Protein AF-A0A7Y3MF14-F1 (afdb_monomer_lite)

Sequence (168 aa):
HLAYTHVLLGNHEIGFRHFQEGAERGYSGANNWFIAPLVRMGKRDLATQLLWSDEEIGSLLPGKAILDAIEFPTRDHSRGLARLDAFVESTGYAPRWYSMLYAILGAYSRVEPDPGFPRWVWMDELSDFRHSEYFADYASELGLTAYWRANGFPPACRAVGDDGIECD

pLDDT: mean 89.65, std 7.93, range [51.12, 97.62]

Secondary structure (DSSP, 8-state):
-HHHHHHHTT-HHHHHHHHHHHHHTT----THHHHHHHHHTT-HHHHHHHHHHSS-TT----HHHHHHHHH-TTS--HHHHHHHHHHHHHH-S-GGGGHHHHHHTT-GGG----TT-GGGGGSGGGHHHHTSTTHHHHHHHTTHHHHHHHH---TTEEEETTTEEEE-

Structure (mmCIF, N/CA/C/O backbone):
data_AF-A0A7Y3MF14-F1
#
_entry.id   AF-A0A7Y3MF14-F1
#
loop_
_atom_site.group_PDB
_atom_site.id
_atom_site.type_symbol
_atom_site.label_atom_id
_atom_site.label_alt_id
_atom_site.label_comp_id
_atom_site.label_asym_id
_atom_site.label_entity_id
_atom_site.label_seq_id
_atom_site.pdbx_PDB_ins_code
_atom_site.Cartn_x
_atom_site.Cartn_y
_atom_site.Cartn_z
_atom_site.occupancy
_atom_site.B_iso_or_equiv
_atom_site.auth_seq_id
_atom_site.auth_comp_id
_atom_site.auth_asym_id
_atom_site.auth_atom_id
_atom_site.pdbx_PDB_model_num
ATOM 1 N N . HIS A 1 1 ? 0.840 14.325 -5.072 1.00 73.62 1 HIS A N 1
ATOM 2 C CA . HIS A 1 1 ? -0.077 14.230 -3.910 1.00 73.62 1 HIS A CA 1
ATOM 3 C C . HIS A 1 1 ? -1.552 14.179 -4.302 1.00 73.62 1 HIS A C 1
ATOM 5 O O . HIS A 1 1 ? -2.189 13.206 -3.930 1.00 73.62 1 HIS A O 1
ATOM 11 N N . LEU A 1 2 ? -2.088 15.138 -5.075 1.00 88.06 2 LEU A N 1
ATOM 12 C CA . LEU A 1 2 ? -3.514 15.152 -5.459 1.00 88.06 2 LEU A CA 1
ATOM 13 C C . LEU A 1 2 ? -3.975 13.872 -6.180 1.00 88.06 2 LEU A C 1
ATOM 15 O O . LEU A 1 2 ? -4.994 13.298 -5.812 1.00 88.06 2 LEU A O 1
ATOM 19 N N . ALA A 1 3 ? -3.187 13.395 -7.150 1.00 90.06 3 ALA A N 1
ATOM 20 C CA . ALA A 1 3 ? -3.455 12.153 -7.877 1.00 90.06 3 ALA A CA 1
ATOM 21 C C . ALA A 1 3 ? -3.728 10.969 -6.933 1.00 90.06 3 ALA A C 1
ATOM 23 O O . ALA A 1 3 ? -4.736 10.280 -7.052 1.00 90.06 3 ALA A O 1
ATOM 24 N N . TYR A 1 4 ? -2.863 10.795 -5.936 1.00 86.50 4 TYR A N 1
ATOM 25 C CA . TYR A 1 4 ? -2.982 9.717 -4.966 1.00 86.50 4 TYR A CA 1
ATOM 26 C C . TYR A 1 4 ? -4.161 9.896 -4.006 1.00 86.50 4 TYR A C 1
ATOM 28 O O . TYR A 1 4 ? -4.850 8.933 -3.697 1.00 86.50 4 TYR A O 1
ATOM 36 N N . THR A 1 5 ? -4.454 11.127 -3.578 1.00 88.94 5 THR A N 1
ATOM 37 C CA . THR A 1 5 ? -5.661 11.402 -2.786 1.00 88.94 5 THR A CA 1
ATOM 38 C C . THR A 1 5 ? -6.923 10.958 -3.523 1.00 88.94 5 THR A C 1
ATOM 40 O O . THR A 1 5 ? -7.796 10.362 -2.908 1.00 88.94 5 THR A O 1
ATOM 43 N N . HIS A 1 6 ? -7.014 11.185 -4.836 1.00 91.69 6 HIS A N 1
ATOM 44 C CA . HIS A 1 6 ? -8.145 10.679 -5.613 1.00 91.69 6 HIS A CA 1
ATOM 45 C C . HIS A 1 6 ? -8.200 9.153 -5.645 1.00 91.69 6 HIS A C 1
ATOM 47 O O . HIS A 1 6 ? -9.292 8.611 -5.509 1.00 91.69 6 HIS A O 1
ATOM 53 N N . VAL A 1 7 ? -7.055 8.472 -5.763 1.00 88.75 7 VAL A N 1
ATOM 54 C CA . VAL A 1 7 ? -6.999 7.003 -5.699 1.00 88.75 7 VAL A CA 1
ATOM 55 C C . VAL A 1 7 ? -7.528 6.488 -4.360 1.00 88.75 7 VAL A C 1
ATOM 57 O O . VAL A 1 7 ? -8.422 5.657 -4.356 1.00 88.75 7 VAL A O 1
ATOM 60 N N . LEU A 1 8 ? -7.067 7.046 -3.237 1.00 87.38 8 LEU A N 1
ATOM 61 C CA . LEU A 1 8 ? -7.538 6.661 -1.897 1.00 87.38 8 LEU A CA 1
ATOM 62 C C . LEU A 1 8 ? -9.035 6.902 -1.668 1.00 87.38 8 LEU A C 1
ATOM 64 O O . LEU A 1 8 ? -9.636 6.283 -0.802 1.00 87.38 8 LEU A O 1
ATOM 68 N N . LEU A 1 9 ? -9.632 7.828 -2.416 1.00 88.12 9 LEU A N 1
ATOM 69 C CA . LEU A 1 9 ? -11.063 8.124 -2.361 1.00 88.12 9 LEU A CA 1
ATOM 70 C C . LEU A 1 9 ? -11.877 7.297 -3.375 1.00 88.12 9 LEU A C 1
ATOM 72 O O . LEU A 1 9 ? -13.031 7.633 -3.631 1.00 88.12 9 LEU A O 1
ATOM 76 N N . GLY A 1 10 ? -11.274 6.292 -4.020 1.00 86.88 10 GLY A N 1
ATOM 77 C CA . GLY A 1 10 ? -11.907 5.466 -5.056 1.00 86.88 10 GLY A CA 1
ATOM 78 C C . GLY A 1 10 ? -12.107 6.174 -6.405 1.00 86.88 10 GLY A C 1
ATOM 79 O O . GLY A 1 10 ? -12.658 5.603 -7.345 1.00 86.88 10 GLY A O 1
ATOM 80 N N . ASN A 1 11 ? -11.630 7.413 -6.558 1.00 91.25 11 ASN A N 1
ATOM 81 C CA . ASN A 1 11 ? -11.740 8.203 -7.788 1.00 91.25 11 ASN A CA 1
ATOM 82 C C . ASN A 1 11 ? -10.601 7.865 -8.769 1.00 91.25 11 ASN A C 1
ATOM 84 O O . ASN A 1 11 ? -9.853 8.752 -9.195 1.00 91.25 11 ASN A O 1
ATOM 88 N N . HIS A 1 12 ? -10.443 6.582 -9.111 1.00 88.62 12 HIS A N 1
ATOM 89 C CA . HIS A 1 12 ? -9.280 6.056 -9.839 1.00 88.62 12 HIS A CA 1
ATOM 90 C C . HIS A 1 12 ? -9.009 6.762 -11.174 1.00 88.62 12 HIS A C 1
ATOM 92 O O . HIS A 1 12 ? -7.862 7.103 -11.455 1.00 88.62 12 HIS A O 1
ATOM 98 N N . GLU A 1 13 ? -10.041 7.063 -11.968 1.00 89.38 13 GLU A N 1
ATOM 99 C CA . GLU A 1 13 ? -9.874 7.753 -13.257 1.00 89.38 13 GLU A CA 1
ATOM 100 C C . GLU A 1 13 ? -9.320 9.176 -13.093 1.00 89.38 13 GLU A C 1
ATOM 102 O O . GLU A 1 13 ? -8.406 9.587 -13.811 1.00 89.38 13 GLU A O 1
ATOM 107 N N . ILE A 1 14 ? -9.833 9.925 -12.110 1.00 92.75 14 ILE A N 1
ATOM 108 C CA . ILE A 1 14 ? -9.362 11.283 -11.808 1.00 92.75 14 ILE A CA 1
ATOM 109 C C . ILE A 1 14 ? -7.931 11.230 -11.271 1.00 92.75 14 ILE A C 1
ATOM 111 O O . ILE A 1 14 ? -7.086 12.025 -11.688 1.00 92.75 14 ILE A O 1
ATOM 115 N N . GLY A 1 15 ? -7.652 10.277 -10.378 1.00 91.50 15 GLY A N 1
ATOM 116 C CA . GLY A 1 15 ? -6.317 10.054 -9.837 1.00 91.50 15 GLY A CA 1
ATOM 117 C C . GLY A 1 15 ? -5.302 9.743 -10.930 1.00 91.50 15 GLY A C 1
ATOM 118 O O . GLY A 1 15 ? -4.249 10.375 -10.983 1.00 91.50 15 GLY A O 1
ATOM 119 N N . PHE A 1 16 ? -5.648 8.845 -11.852 1.00 89.88 16 PHE A N 1
ATOM 120 C CA . PHE A 1 16 ? -4.785 8.482 -12.970 1.00 89.88 16 PHE A CA 1
ATOM 121 C C . PHE A 1 16 ? -4.553 9.645 -13.939 1.00 89.88 16 PHE A C 1
ATOM 123 O O . PHE A 1 16 ? -3.419 9.881 -14.347 1.00 89.88 16 PHE A O 1
ATOM 130 N N . ARG A 1 17 ? -5.587 10.433 -14.254 1.00 91.56 17 ARG A N 1
ATOM 131 C CA . ARG A 1 17 ? -5.421 11.639 -15.078 1.00 91.56 17 ARG A CA 1
ATOM 132 C C . ARG A 1 17 ? -4.420 12.615 -14.456 1.00 91.56 17 ARG A C 1
ATOM 134 O O . ARG A 1 17 ? -3.517 13.072 -15.145 1.00 91.56 17 ARG A O 1
ATOM 141 N N . HIS A 1 18 ? -4.524 12.891 -13.157 1.00 92.19 18 HIS A N 1
ATOM 142 C CA . HIS A 1 18 ? -3.562 13.765 -12.478 1.00 92.19 18 HIS A CA 1
ATOM 143 C C . HIS A 1 18 ? -2.154 13.169 -12.400 1.00 92.19 18 HIS A C 1
ATOM 145 O O . HIS A 1 18 ? -1.173 13.912 -12.426 1.00 92.19 18 HIS A O 1
ATOM 151 N N . PHE A 1 19 ? -2.040 11.844 -12.291 1.00 90.31 19 PHE A N 1
ATOM 152 C CA . PHE A 1 19 ? -0.754 11.157 -12.378 1.00 90.31 19 PHE A CA 1
ATOM 153 C C . PHE A 1 19 ? -0.111 11.371 -13.755 1.00 90.31 19 PHE A C 1
ATOM 155 O O . PHE A 1 19 ? 1.040 11.798 -13.829 1.00 90.31 19 PHE A O 1
ATOM 162 N N . GLN A 1 20 ? -0.877 11.183 -14.833 1.00 88.88 20 GLN A N 1
ATOM 163 C CA . GLN A 1 20 ? -0.412 11.411 -16.200 1.00 88.88 20 GLN A CA 1
ATOM 164 C C . GLN A 1 20 ? -0.022 12.879 -16.445 1.00 88.88 20 GLN A C 1
ATOM 166 O O . GLN A 1 20 ? 1.065 13.139 -16.953 1.00 88.88 20 GLN A O 1
ATOM 171 N N . GLU A 1 21 ? -0.849 13.843 -16.026 1.00 92.06 21 GLU A N 1
ATOM 172 C CA . GLU A 1 21 ? -0.535 15.280 -16.120 1.00 92.06 21 GLU A CA 1
ATOM 173 C C . GLU A 1 21 ? 0.776 15.637 -15.397 1.00 92.06 21 GLU A C 1
ATOM 175 O O . GLU A 1 21 ? 1.525 16.508 -15.844 1.00 92.06 21 GLU A O 1
ATOM 180 N N . GLY A 1 22 ? 1.056 14.980 -14.266 1.00 89.62 22 GLY A N 1
ATOM 181 C CA . GLY A 1 22 ? 2.319 15.118 -13.543 1.00 89.62 22 GLY A CA 1
ATOM 182 C C . GLY A 1 22 ? 3.501 14.574 -14.344 1.00 89.62 22 GLY A C 1
ATOM 183 O O . GLY A 1 22 ? 4.493 15.285 -14.523 1.00 89.62 22 GLY A O 1
ATOM 184 N N . ALA A 1 23 ? 3.364 13.358 -14.877 1.00 87.75 23 ALA A N 1
ATOM 185 C CA . ALA A 1 23 ? 4.390 12.700 -15.682 1.00 87.75 23 ALA A CA 1
ATOM 186 C C . ALA A 1 23 ? 4.741 13.506 -16.945 1.00 87.75 23 ALA A C 1
ATOM 188 O O . ALA A 1 23 ? 5.917 13.736 -17.221 1.00 87.75 23 ALA A O 1
ATOM 189 N N . GLU A 1 24 ? 3.740 14.029 -17.659 1.00 90.31 24 GLU A N 1
ATOM 190 C CA . GLU A 1 24 ? 3.920 14.896 -18.838 1.00 90.31 24 GLU A CA 1
ATOM 191 C C . GLU A 1 24 ? 4.671 16.200 -18.517 1.00 90.31 24 GLU A C 1
ATOM 193 O O . GLU A 1 24 ? 5.289 16.805 -19.392 1.00 90.31 24 GLU A O 1
ATOM 198 N N . ARG A 1 25 ? 4.654 16.628 -17.250 1.00 91.88 25 ARG A N 1
ATOM 199 C CA . ARG A 1 25 ? 5.371 17.811 -16.749 1.00 91.88 25 ARG A CA 1
ATOM 200 C C . ARG A 1 25 ? 6.719 17.477 -16.107 1.00 91.88 25 ARG A C 1
ATOM 202 O O . ARG A 1 25 ? 7.331 18.358 -15.507 1.00 91.88 25 ARG A O 1
ATOM 209 N N . GLY A 1 26 ? 7.179 16.231 -16.222 1.00 87.06 26 GLY A N 1
ATOM 210 C CA . GLY A 1 26 ? 8.462 15.777 -15.687 1.00 87.06 26 GLY A CA 1
ATOM 211 C C . GLY A 1 26 ? 8.445 15.409 -14.202 1.00 87.06 26 GLY A C 1
ATOM 212 O O . GLY A 1 26 ? 9.509 15.281 -13.602 1.00 87.06 26 GLY A O 1
ATOM 213 N N . TYR A 1 27 ? 7.269 15.226 -13.595 1.00 82.69 27 TYR A N 1
ATOM 214 C CA . TYR A 1 27 ? 7.150 14.724 -12.228 1.00 82.69 27 TYR A CA 1
ATOM 215 C C . TYR A 1 27 ? 6.837 13.228 -12.242 1.00 82.69 27 TYR A C 1
ATOM 217 O O . TYR A 1 27 ? 5.750 12.824 -12.644 1.00 82.69 27 TYR A O 1
ATOM 225 N N . SER A 1 28 ? 7.767 12.417 -11.741 1.00 72.31 28 SER A N 1
ATOM 226 C CA . SER A 1 28 ? 7.522 11.013 -11.399 1.00 72.31 28 SER A CA 1
ATOM 227 C C . SER A 1 28 ? 7.723 10.842 -9.896 1.00 72.31 28 SER A C 1
ATOM 229 O O . SER A 1 28 ? 8.684 11.347 -9.321 1.00 72.31 28 SER A O 1
ATOM 231 N N . GLY A 1 29 ? 6.762 10.226 -9.224 1.00 70.38 29 GLY A N 1
ATOM 232 C CA . GLY A 1 29 ? 6.813 10.041 -7.782 1.00 70.38 29 GLY A CA 1
ATOM 233 C C . GLY A 1 29 ? 5.621 9.229 -7.319 1.00 70.38 29 GLY A C 1
ATOM 234 O O . GLY A 1 29 ? 4.509 9.440 -7.808 1.00 70.38 29 GLY A O 1
ATOM 235 N N . ALA A 1 30 ? 5.862 8.322 -6.368 1.00 70.56 30 ALA A N 1
ATOM 236 C CA . ALA A 1 30 ? 4.866 7.369 -5.879 1.00 70.56 30 ALA A CA 1
ATOM 237 C C . ALA A 1 30 ? 4.308 6.436 -6.974 1.00 70.56 30 ALA A C 1
ATOM 239 O O . ALA A 1 30 ? 3.131 6.074 -6.959 1.00 70.56 30 ALA A O 1
ATOM 240 N N . ASN A 1 31 ? 5.154 6.041 -7.931 1.00 77.88 31 ASN A N 1
ATOM 241 C CA . ASN A 1 31 ? 4.769 5.161 -9.037 1.00 77.88 31 ASN A CA 1
ATOM 242 C C . ASN A 1 31 ? 4.227 3.822 -8.520 1.00 77.88 31 ASN A C 1
ATOM 244 O O . ASN A 1 31 ? 3.220 3.317 -9.021 1.00 77.88 31 ASN A O 1
ATOM 248 N N . ASN A 1 32 ? 4.836 3.297 -7.454 1.00 80.31 32 ASN A N 1
ATOM 249 C CA . ASN A 1 32 ? 4.405 2.064 -6.813 1.00 80.31 32 ASN A CA 1
ATOM 250 C C . ASN A 1 32 ? 2.945 2.097 -6.311 1.00 80.31 32 ASN A C 1
ATOM 252 O O . ASN A 1 32 ? 2.257 1.079 -6.372 1.00 80.31 32 ASN A O 1
ATOM 256 N N . TRP A 1 33 ? 2.430 3.257 -5.892 1.00 84.88 33 TRP A N 1
ATOM 257 C CA . TRP A 1 33 ? 1.044 3.405 -5.420 1.00 84.88 33 TRP A CA 1
ATOM 258 C C . TRP A 1 33 ? 0.006 3.287 -6.541 1.00 84.88 33 TRP A C 1
ATOM 260 O O . TRP A 1 33 ? -1.169 3.054 -6.272 1.00 84.88 33 TRP A O 1
ATOM 270 N N . PHE A 1 34 ? 0.419 3.434 -7.802 1.00 89.12 34 PHE A N 1
ATOM 271 C CA . PHE A 1 34 ? -0.468 3.281 -8.954 1.00 89.12 34 PHE A CA 1
ATOM 272 C C . PHE A 1 34 ? -0.461 1.864 -9.530 1.00 89.12 34 PHE A C 1
ATOM 274 O O . PHE A 1 34 ? -1.324 1.565 -10.351 1.00 89.12 34 PHE A O 1
ATOM 281 N N . ILE A 1 35 ? 0.436 0.971 -9.088 1.00 90.81 35 ILE A N 1
ATOM 282 C CA . ILE A 1 35 ? 0.528 -0.397 -9.624 1.00 90.81 35 ILE A CA 1
ATOM 283 C C . ILE A 1 35 ? -0.797 -1.143 -9.428 1.00 90.81 35 ILE A C 1
ATOM 285 O O . ILE A 1 35 ? -1.378 -1.608 -10.408 1.00 90.81 35 ILE A O 1
ATOM 289 N N . ALA A 1 36 ? -1.292 -1.240 -8.189 1.00 90.56 36 ALA A N 1
ATOM 290 C CA . ALA A 1 36 ? -2.508 -2.001 -7.900 1.00 90.56 36 ALA A CA 1
ATOM 291 C C . ALA A 1 36 ? -3.758 -1.410 -8.588 1.00 90.56 36 ALA A C 1
ATOM 293 O O . ALA A 1 36 ? -4.432 -2.152 -9.315 1.00 90.56 36 ALA A O 1
ATOM 294 N N . PRO A 1 37 ? -3.994 -0.081 -8.528 1.00 90.06 37 PRO A N 1
ATOM 295 C CA . PRO A 1 37 ? -5.080 0.547 -9.274 1.00 90.06 37 PRO A CA 1
ATOM 296 C C . PRO A 1 37 ? -4.992 0.304 -10.787 1.00 90.06 37 PRO A C 1
ATOM 298 O O . PRO A 1 37 ? -6.007 0.040 -11.432 1.00 90.06 37 PRO A O 1
ATOM 301 N N . LEU A 1 38 ? -3.794 0.359 -11.383 1.00 91.56 38 LEU A N 1
ATOM 302 C CA . LEU A 1 38 ? -3.614 0.121 -12.820 1.00 91.56 38 LEU A CA 1
ATOM 303 C C . LEU A 1 38 ? -3.951 -1.310 -13.221 1.00 91.56 38 LEU A C 1
ATOM 305 O O . LEU A 1 38 ? -4.630 -1.508 -14.230 1.00 91.56 38 LEU A O 1
ATOM 309 N N . VAL A 1 39 ? -3.536 -2.295 -12.425 1.00 92.62 39 VAL A N 1
ATOM 310 C CA . VAL A 1 39 ? -3.911 -3.696 -12.648 1.00 92.62 39 VAL A CA 1
ATOM 311 C C . VAL A 1 39 ? -5.434 -3.855 -12.605 1.00 92.62 39 VAL A C 1
ATOM 313 O O . VAL A 1 39 ? -6.004 -4.426 -13.534 1.00 92.62 39 VAL A O 1
ATOM 316 N N . ARG A 1 40 ? -6.120 -3.273 -11.610 1.00 87.00 40 ARG A N 1
ATOM 317 C CA . ARG A 1 40 ? -7.594 -3.335 -11.509 1.00 87.00 40 ARG A CA 1
ATOM 318 C C . ARG A 1 40 ? -8.321 -2.655 -12.663 1.00 87.00 40 ARG A C 1
ATOM 320 O O . ARG A 1 40 ? -9.384 -3.113 -13.068 1.00 87.00 40 ARG A O 1
ATOM 327 N N . MET A 1 41 ? -7.748 -1.587 -13.211 1.00 88.44 41 MET A N 1
ATOM 328 C CA . MET A 1 41 ? -8.265 -0.914 -14.408 1.00 88.44 41 MET A CA 1
ATOM 329 C C . MET A 1 41 ? -7.994 -1.693 -15.710 1.00 88.44 41 MET A C 1
ATOM 331 O O . MET A 1 41 ? -8.297 -1.190 -16.792 1.00 88.44 41 MET A O 1
ATOM 335 N N . GLY A 1 42 ? -7.391 -2.886 -15.646 1.00 91.50 42 GLY A N 1
ATOM 336 C CA . GLY A 1 42 ? -7.015 -3.678 -16.821 1.00 91.50 42 GLY A CA 1
ATOM 337 C C . GLY A 1 42 ? -5.796 -3.131 -17.573 1.00 91.50 42 GLY A C 1
ATOM 338 O O . GLY A 1 42 ? -5.511 -3.568 -18.685 1.00 91.50 42 GLY A O 1
ATOM 339 N N . LYS A 1 43 ? -5.057 -2.185 -16.980 1.00 92.44 43 LYS A N 1
ATOM 340 C CA . LYS A 1 43 ? -3.870 -1.525 -17.553 1.00 92.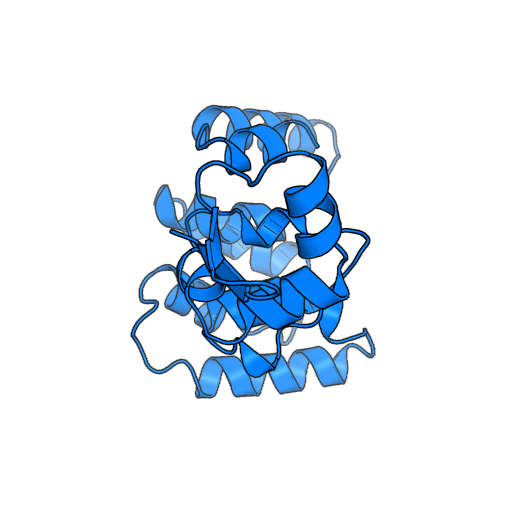44 43 LYS A CA 1
ATOM 341 C C . LYS A 1 43 ? -2.582 -2.204 -17.072 1.00 92.44 43 LYS A C 1
ATOM 343 O O . LYS A 1 43 ? -1.674 -1.560 -16.542 1.00 92.44 43 LYS A O 1
ATOM 348 N N . ARG A 1 44 ? -2.525 -3.537 -17.196 1.00 93.31 44 ARG A N 1
ATOM 349 C CA . ARG A 1 44 ? -1.410 -4.365 -16.692 1.00 93.31 44 ARG A CA 1
ATOM 350 C C . ARG A 1 44 ? -0.074 -4.010 -17.349 1.00 93.31 44 ARG A C 1
ATOM 352 O O . ARG A 1 44 ? 0.965 -4.079 -16.699 1.00 93.31 44 ARG A O 1
ATOM 359 N N . ASP A 1 45 ? -0.089 -3.631 -18.619 1.00 92.50 45 ASP A N 1
ATOM 360 C CA . ASP A 1 45 ? 1.079 -3.168 -19.370 1.00 92.50 45 ASP A CA 1
ATOM 361 C C . ASP A 1 45 ? 1.705 -1.914 -18.742 1.00 92.50 45 ASP A C 1
ATOM 363 O O . ASP A 1 45 ? 2.909 -1.890 -18.488 1.00 92.50 45 ASP A O 1
ATOM 367 N N . LEU A 1 46 ? 0.888 -0.920 -18.386 1.00 89.88 46 LEU A N 1
ATOM 368 C CA . LEU A 1 46 ? 1.350 0.283 -17.692 1.00 89.88 46 LEU A CA 1
ATOM 369 C C . LEU A 1 46 ? 1.838 -0.026 -16.275 1.00 89.88 46 LEU A C 1
ATOM 371 O O . LEU A 1 46 ? 2.886 0.471 -15.871 1.00 89.88 46 LEU A O 1
ATOM 375 N N . ALA A 1 47 ? 1.124 -0.881 -15.535 1.00 91.88 47 ALA A N 1
ATOM 376 C CA . ALA A 1 47 ? 1.571 -1.330 -14.215 1.00 91.88 47 ALA A CA 1
ATOM 377 C C . ALA A 1 47 ? 2.937 -2.037 -14.289 1.00 91.88 47 ALA A C 1
ATOM 379 O O . ALA A 1 47 ? 3.807 -1.811 -13.450 1.00 91.88 47 ALA A O 1
ATOM 380 N N . THR A 1 48 ? 3.142 -2.851 -15.330 1.00 90.25 48 THR A N 1
ATOM 381 C CA . THR A 1 48 ? 4.421 -3.515 -15.606 1.00 90.25 48 THR A CA 1
ATOM 382 C C . THR A 1 48 ? 5.507 -2.488 -15.895 1.00 90.25 48 THR A C 1
ATOM 384 O O . THR A 1 48 ? 6.580 -2.570 -15.308 1.00 90.25 48 THR A O 1
ATOM 387 N N . GLN A 1 49 ? 5.231 -1.498 -16.746 1.00 87.62 49 GLN A N 1
ATOM 388 C CA . GLN A 1 49 ? 6.204 -0.457 -17.064 1.00 87.62 49 GLN A CA 1
ATOM 389 C C . GLN A 1 49 ? 6.621 0.335 -15.818 1.00 87.62 49 GLN A C 1
ATOM 391 O O . GLN A 1 49 ? 7.810 0.583 -15.654 1.00 87.62 49 GLN A O 1
ATOM 396 N N . LEU A 1 50 ? 5.682 0.682 -14.928 1.00 86.94 50 LEU A N 1
ATOM 397 C CA . LEU A 1 50 ? 5.994 1.405 -13.689 1.00 86.94 50 LEU A CA 1
ATOM 398 C C . LEU A 1 50 ? 6.868 0.587 -12.735 1.00 86.94 50 LEU A C 1
ATOM 400 O O . LEU A 1 50 ? 7.855 1.105 -12.221 1.00 86.94 50 LEU A O 1
ATOM 404 N N . LEU A 1 51 ? 6.547 -0.696 -12.546 1.00 86.38 51 LEU A N 1
ATOM 405 C CA . LEU A 1 51 ? 7.357 -1.618 -11.740 1.00 86.38 51 LEU A CA 1
ATOM 406 C C . LEU A 1 51 ? 8.798 -1.742 -12.243 1.00 86.38 51 LEU A C 1
ATOM 408 O O . LEU A 1 51 ? 9.702 -1.990 -11.455 1.00 86.38 51 LEU A O 1
ATOM 412 N N . TRP A 1 52 ? 8.996 -1.608 -13.552 1.00 79.69 52 TRP A N 1
ATOM 413 C CA . TRP A 1 52 ? 10.303 -1.721 -14.194 1.00 79.69 52 TRP A CA 1
ATOM 414 C C . TRP A 1 52 ? 11.020 -0.378 -14.364 1.00 79.69 52 TRP A C 1
ATOM 416 O O . TRP A 1 52 ? 12.212 -0.379 -14.649 1.00 79.69 52 TRP A O 1
ATOM 426 N N . SER A 1 53 ? 10.320 0.753 -14.231 1.00 75.56 53 SER A N 1
ATOM 427 C CA . SER A 1 53 ? 10.908 2.090 -14.379 1.00 75.56 53 SER A CA 1
ATOM 428 C C . SER A 1 53 ? 11.389 2.699 -13.068 1.00 75.56 53 SER A C 1
ATOM 430 O O . SER A 1 53 ? 12.250 3.570 -13.103 1.00 75.56 53 SER A O 1
ATOM 432 N N . ASP A 1 54 ? 10.800 2.292 -11.939 1.00 63.62 54 ASP A N 1
ATOM 433 C CA . ASP A 1 54 ? 11.163 2.806 -10.607 1.00 63.62 54 ASP A CA 1
ATOM 434 C C . ASP A 1 54 ? 12.497 2.240 -10.099 1.00 63.62 54 ASP A C 1
ATOM 436 O O . ASP A 1 54 ? 13.074 2.761 -9.152 1.00 63.62 54 ASP A O 1
ATOM 440 N N . GLU A 1 55 ? 13.003 1.192 -10.746 1.00 60.56 55 GLU A N 1
ATOM 441 C CA . GLU A 1 55 ? 14.193 0.472 -10.325 1.00 60.56 55 GLU A CA 1
ATOM 442 C C . GLU A 1 55 ? 15.224 0.450 -11.459 1.00 60.56 55 GLU A C 1
ATOM 444 O O . GLU A 1 55 ? 14.875 0.316 -12.635 1.00 60.56 55 GLU A O 1
ATOM 449 N N . GLU A 1 56 ? 16.504 0.597 -11.114 1.00 59.09 56 GLU A N 1
ATOM 450 C CA . GLU A 1 56 ? 17.602 0.632 -12.083 1.00 59.09 56 GLU A CA 1
ATOM 451 C C . GLU A 1 56 ? 17.564 -0.577 -13.038 1.00 59.09 56 GLU A C 1
ATOM 453 O O . GLU A 1 56 ? 17.149 -1.684 -12.677 1.00 59.09 56 GLU A O 1
ATOM 458 N N . ILE A 1 57 ? 18.013 -0.370 -14.281 1.00 51.12 57 ILE A N 1
ATOM 459 C CA . ILE A 1 57 ? 18.130 -1.423 -15.301 1.00 51.12 57 ILE A CA 1
ATOM 460 C C . ILE A 1 57 ? 18.830 -2.646 -14.685 1.00 51.12 57 ILE A C 1
ATOM 462 O O . ILE A 1 57 ? 20.011 -2.586 -14.355 1.00 51.12 57 ILE A O 1
ATOM 466 N N . GLY A 1 58 ? 18.108 -3.765 -14.564 1.00 58.53 58 GLY A N 1
ATOM 467 C CA . GLY A 1 58 ? 18.616 -4.990 -13.932 1.00 58.53 58 GLY A CA 1
ATOM 468 C C . GLY A 1 58 ? 18.069 -5.282 -12.532 1.00 58.53 58 GLY A C 1
ATOM 469 O O . GLY A 1 58 ? 18.546 -6.223 -11.899 1.00 58.53 58 GLY A O 1
ATOM 470 N N . SER A 1 59 ? 17.070 -4.527 -12.063 1.00 66.56 59 SER A N 1
ATOM 471 C CA . SER A 1 59 ? 16.400 -4.771 -10.784 1.00 66.56 59 SER A CA 1
ATOM 472 C C . SER A 1 59 ? 15.980 -6.229 -10.585 1.00 66.56 59 SER A C 1
ATOM 474 O O . SER A 1 59 ? 15.344 -6.850 -11.442 1.00 66.56 59 SER A O 1
ATOM 476 N N . LEU A 1 60 ? 16.317 -6.762 -9.409 1.00 81.88 60 LEU A N 1
ATOM 477 C CA . LEU A 1 60 ? 15.884 -8.080 -8.941 1.00 81.88 60 LEU A CA 1
ATOM 478 C C . LEU A 1 60 ? 14.474 -8.050 -8.329 1.00 81.88 60 LEU A C 1
ATOM 480 O O . LEU A 1 60 ? 14.005 -9.084 -7.844 1.00 81.88 60 LEU A O 1
ATOM 484 N N . LEU A 1 61 ? 13.789 -6.898 -8.362 1.00 89.50 61 LEU A N 1
ATOM 485 C CA . LEU A 1 61 ? 12.424 -6.767 -7.872 1.00 89.50 61 LEU A CA 1
ATOM 486 C C . LEU A 1 61 ? 11.522 -7.809 -8.562 1.00 89.50 61 LEU A C 1
ATOM 488 O O . LEU A 1 61 ? 11.489 -7.893 -9.796 1.00 89.50 61 LEU A O 1
ATOM 492 N N . PRO A 1 62 ? 10.746 -8.616 -7.814 1.00 93.00 62 PRO A N 1
ATOM 493 C CA . PRO A 1 62 ? 9.938 -9.681 -8.396 1.00 93.00 62 PRO A CA 1
ATOM 494 C C . PRO A 1 62 ? 8.634 -9.143 -9.009 1.00 93.00 62 PRO A C 1
ATOM 496 O O . PRO A 1 62 ? 7.545 -9.578 -8.641 1.00 93.00 62 PRO A O 1
ATOM 499 N N . GLY A 1 63 ? 8.729 -8.241 -9.992 1.00 92.00 63 GLY A N 1
ATOM 500 C CA . GLY A 1 63 ? 7.588 -7.538 -10.591 1.00 92.00 63 GLY A CA 1
ATOM 501 C C . GLY A 1 63 ? 6.474 -8.467 -11.082 1.00 92.00 63 GLY A C 1
ATOM 502 O O . GLY A 1 63 ? 5.303 -8.213 -10.825 1.00 92.00 63 GLY A O 1
ATOM 503 N N . LYS A 1 64 ? 6.820 -9.609 -11.698 1.00 93.12 64 LYS A N 1
ATOM 504 C CA . LYS A 1 64 ? 5.818 -10.619 -12.084 1.00 93.12 64 LYS A CA 1
ATOM 505 C C . LYS A 1 64 ? 5.033 -11.145 -10.877 1.00 93.12 64 LYS A C 1
ATOM 507 O O . LYS A 1 64 ? 3.823 -11.280 -10.972 1.00 93.12 64 LYS A O 1
ATOM 512 N N . ALA A 1 65 ? 5.708 -11.448 -9.768 1.00 95.31 65 ALA A N 1
ATOM 513 C CA . ALA A 1 65 ? 5.037 -11.969 -8.581 1.00 95.31 65 ALA A CA 1
ATOM 514 C C . ALA A 1 65 ? 4.143 -10.911 -7.927 1.00 95.31 65 ALA A C 1
ATOM 516 O O . ALA A 1 65 ? 3.047 -11.238 -7.497 1.00 95.31 65 ALA A O 1
ATOM 517 N N . ILE A 1 66 ? 4.578 -9.647 -7.917 1.00 95.19 66 ILE A N 1
ATOM 518 C CA . ILE A 1 66 ? 3.770 -8.522 -7.427 1.00 95.19 66 ILE A CA 1
ATOM 519 C C . ILE A 1 66 ? 2.489 -8.390 -8.261 1.00 95.19 66 ILE A C 1
ATOM 521 O O . ILE A 1 66 ? 1.394 -8.354 -7.710 1.00 95.19 66 ILE A O 1
ATOM 525 N N . LEU A 1 67 ? 2.608 -8.379 -9.592 1.00 95.25 67 LEU A N 1
ATOM 526 C CA . LEU A 1 67 ? 1.453 -8.305 -10.491 1.00 95.25 67 LEU A CA 1
ATOM 527 C C . LEU A 1 67 ? 0.518 -9.515 -10.344 1.00 95.25 67 LEU A C 1
ATOM 529 O O . LEU A 1 67 ? -0.700 -9.354 -10.334 1.00 95.25 67 LEU A O 1
ATOM 533 N N . ASP A 1 68 ? 1.078 -10.721 -10.228 1.00 96.00 68 ASP A N 1
ATOM 534 C CA . ASP A 1 68 ? 0.299 -11.948 -10.044 1.00 96.00 68 ASP A CA 1
ATOM 535 C C . ASP A 1 68 ? -0.427 -11.958 -8.684 1.00 96.00 68 ASP A C 1
ATOM 537 O O . ASP A 1 68 ? -1.540 -12.472 -8.602 1.00 96.00 68 ASP A O 1
ATOM 541 N N . ALA A 1 69 ? 0.156 -11.369 -7.636 1.00 96.06 69 ALA A N 1
ATOM 542 C CA . ALA A 1 69 ? -0.474 -11.249 -6.324 1.00 96.06 69 ALA A CA 1
ATOM 543 C C . ALA A 1 69 ? -1.626 -10.244 -6.299 1.00 96.06 69 ALA A C 1
ATOM 545 O O . ALA A 1 69 ? -2.654 -10.521 -5.692 1.00 96.06 69 ALA A O 1
ATOM 546 N N . ILE A 1 70 ? -1.516 -9.138 -7.038 1.00 95.06 70 ILE A N 1
ATOM 547 C CA . ILE A 1 70 ? -2.625 -8.184 -7.178 1.00 95.06 70 ILE A CA 1
ATOM 548 C C . ILE A 1 70 ? -3.815 -8.826 -7.910 1.00 95.06 70 ILE A C 1
ATOM 550 O O . ILE A 1 70 ? -4.962 -8.638 -7.513 1.00 95.06 70 ILE A O 1
ATOM 554 N N . GLU A 1 71 ? -3.568 -9.583 -8.983 1.00 94.38 71 GLU A N 1
ATOM 555 C CA . GLU A 1 71 ? -4.645 -10.230 -9.752 1.00 94.38 71 GLU A CA 1
ATOM 556 C C . GLU A 1 71 ? -5.231 -11.461 -9.058 1.00 94.38 71 GLU A C 1
ATOM 558 O O . GLU A 1 71 ? -6.407 -11.782 -9.239 1.00 94.38 71 GLU A O 1
ATOM 563 N N . PHE A 1 72 ? -4.408 -12.180 -8.298 1.00 95.12 72 PHE A N 1
ATOM 564 C CA . PHE A 1 72 ? -4.765 -13.456 -7.693 1.00 95.12 72 PHE A CA 1
ATOM 565 C C . PHE A 1 72 ? -4.309 -13.511 -6.225 1.00 95.12 72 PHE A C 1
ATOM 567 O O . PHE A 1 72 ? -3.435 -14.319 -5.888 1.00 95.12 72 PHE A O 1
ATOM 574 N N . PRO A 1 73 ? -4.901 -12.692 -5.334 1.00 93.75 73 PRO A N 1
ATOM 575 C CA . PRO A 1 73 ? -4.408 -12.494 -3.966 1.00 93.75 73 PRO A CA 1
ATOM 576 C C . PRO A 1 73 ? -4.421 -13.766 -3.112 1.00 93.75 73 PRO A C 1
ATOM 578 O O . PRO A 1 73 ? -3.588 -13.928 -2.231 1.00 93.75 73 PRO A O 1
ATOM 581 N N . THR A 1 74 ? -5.298 -14.725 -3.418 1.00 94.06 74 THR A N 1
ATOM 582 C CA . THR A 1 74 ? -5.440 -15.978 -2.657 1.00 94.06 74 THR A CA 1
ATOM 583 C C . THR A 1 74 ? -4.500 -17.106 -3.098 1.00 94.06 74 THR A C 1
ATOM 585 O O . THR A 1 74 ? -4.565 -18.207 -2.549 1.00 94.06 74 THR A O 1
ATOM 588 N N . ARG A 1 75 ? -3.651 -16.890 -4.112 1.00 95.62 75 ARG A N 1
ATOM 589 C CA . ARG A 1 75 ? -2.660 -17.893 -4.539 1.00 95.62 75 ARG A CA 1
ATOM 590 C C . ARG A 1 75 ? -1.478 -17.957 -3.571 1.00 95.62 75 ARG A C 1
ATOM 592 O O . ARG A 1 75 ? -1.203 -17.023 -2.830 1.00 95.62 75 ARG A O 1
ATOM 599 N N . ASP A 1 76 ? -0.745 -19.067 -3.621 1.00 96.81 76 ASP A N 1
ATOM 600 C CA . ASP A 1 76 ? 0.537 -19.172 -2.927 1.00 96.81 76 ASP A CA 1
ATOM 601 C C . ASP A 1 76 ? 1.587 -18.288 -3.615 1.00 96.81 76 ASP A C 1
ATOM 603 O O . ASP A 1 76 ? 2.024 -18.560 -4.739 1.00 96.81 76 ASP A O 1
ATOM 607 N N . HIS A 1 77 ? 2.004 -17.242 -2.905 1.00 97.25 77 HIS A N 1
ATOM 608 C CA . HIS A 1 77 ? 3.015 -16.286 -3.351 1.00 97.25 77 HIS A CA 1
ATOM 609 C C . HIS A 1 77 ? 4.367 -16.468 -2.653 1.00 97.25 77 HIS A C 1
ATOM 611 O O . HIS A 1 77 ? 5.245 -15.619 -2.801 1.00 97.25 77 HIS A O 1
ATOM 617 N N . SER A 1 78 ? 4.590 -17.581 -1.944 1.00 97.44 78 SER A N 1
ATOM 618 C CA . SER A 1 78 ? 5.814 -17.857 -1.169 1.00 97.44 78 SER A CA 1
ATOM 619 C C . SER A 1 78 ? 7.107 -17.685 -1.975 1.00 97.44 78 SER A C 1
ATOM 621 O O . SER A 1 78 ? 8.084 -17.108 -1.496 1.00 97.44 78 SER A O 1
ATOM 623 N N . ARG A 1 79 ? 7.117 -18.108 -3.245 1.00 97.12 79 ARG A N 1
ATOM 624 C CA . ARG A 1 79 ? 8.263 -17.907 -4.148 1.00 97.12 79 ARG A CA 1
ATOM 625 C C . ARG A 1 79 ? 8.475 -16.437 -4.523 1.00 97.12 79 ARG A C 1
ATOM 627 O O . ARG A 1 79 ? 9.615 -16.018 -4.717 1.00 97.12 79 ARG A O 1
ATOM 634 N N . GLY A 1 80 ? 7.393 -15.679 -4.684 1.00 96.31 80 GLY A N 1
ATOM 635 C CA . GLY A 1 80 ? 7.437 -14.236 -4.916 1.00 96.31 80 GLY A CA 1
ATOM 636 C C . GLY A 1 80 ? 7.989 -13.501 -3.703 1.00 96.31 80 GLY A C 1
ATOM 637 O O . GLY A 1 80 ? 8.906 -12.698 -3.841 1.00 96.31 80 GLY A O 1
ATOM 638 N N . LEU A 1 81 ? 7.500 -13.876 -2.522 1.00 97.62 81 LEU A N 1
ATOM 639 C CA . LEU A 1 81 ? 7.951 -13.366 -1.236 1.00 97.62 81 LEU A CA 1
ATOM 640 C C . LEU A 1 81 ? 9.440 -13.618 -0.999 1.00 97.62 81 LEU A C 1
ATOM 642 O O . LEU A 1 81 ? 10.161 -12.676 -0.711 1.00 97.62 81 LEU A O 1
ATOM 646 N N . ALA A 1 82 ? 9.934 -14.837 -1.226 1.00 96.94 82 ALA A N 1
ATOM 647 C CA . ALA A 1 82 ? 11.359 -15.139 -1.071 1.00 96.94 82 ALA A CA 1
ATOM 648 C C . ALA A 1 82 ? 12.257 -14.294 -1.996 1.00 96.94 82 ALA A C 1
ATOM 650 O O . ALA A 1 82 ? 13.384 -13.954 -1.646 1.00 96.94 82 ALA A O 1
ATOM 651 N N . ARG A 1 83 ? 11.767 -13.943 -3.192 1.00 95.38 83 ARG A N 1
ATOM 652 C CA . ARG A 1 83 ? 12.484 -13.036 -4.100 1.00 95.38 83 ARG A CA 1
ATOM 653 C C . ARG A 1 83 ? 12.418 -11.588 -3.638 1.00 95.38 83 ARG A C 1
ATOM 655 O O . ARG A 1 83 ? 13.390 -10.873 -3.839 1.00 95.38 83 ARG A O 1
ATOM 662 N N . LEU A 1 84 ? 11.296 -11.168 -3.052 1.00 94.88 84 LEU A N 1
ATOM 663 C CA . LEU A 1 84 ? 11.180 -9.840 -2.464 1.00 94.88 84 LEU A CA 1
ATOM 664 C C . LEU A 1 84 ? 12.128 -9.716 -1.270 1.00 94.88 84 LEU A C 1
ATOM 666 O O . LEU A 1 84 ? 12.891 -8.765 -1.245 1.00 94.88 84 LEU A O 1
ATOM 670 N N . ASP A 1 85 ? 12.156 -10.702 -0.368 1.00 95.56 85 ASP A N 1
ATOM 671 C CA . ASP A 1 85 ? 13.085 -10.748 0.770 1.00 95.56 85 ASP A CA 1
ATOM 672 C C . ASP A 1 85 ? 14.544 -10.575 0.282 1.00 95.56 85 ASP A C 1
ATOM 674 O O . ASP A 1 85 ? 15.256 -9.687 0.747 1.00 95.56 85 ASP A O 1
ATOM 678 N N . ALA A 1 86 ? 14.963 -11.347 -0.732 1.00 94.06 86 ALA A N 1
ATOM 679 C CA . ALA A 1 86 ? 16.308 -11.247 -1.310 1.00 94.06 86 ALA A CA 1
ATOM 680 C C . ALA A 1 86 ? 16.585 -9.892 -1.988 1.00 94.06 86 ALA A C 1
ATOM 682 O O . ALA A 1 86 ? 17.693 -9.362 -1.906 1.00 94.06 86 ALA A O 1
ATOM 683 N N . PHE A 1 87 ? 15.587 -9.323 -2.670 1.00 92.06 87 PHE A N 1
ATOM 684 C CA . PHE A 1 87 ? 15.699 -7.994 -3.260 1.00 92.06 87 PHE A CA 1
ATOM 685 C C . PHE A 1 87 ? 15.869 -6.922 -2.177 1.00 92.06 87 PHE A C 1
ATOM 687 O O . PHE A 1 87 ? 16.820 -6.147 -2.247 1.00 92.06 87 PHE A O 1
ATOM 694 N N . VAL A 1 88 ? 15.017 -6.916 -1.149 1.00 92.38 88 VAL A N 1
ATOM 695 C CA . VAL A 1 88 ? 15.091 -5.961 -0.035 1.00 92.38 88 VAL A CA 1
ATOM 696 C C . VAL A 1 88 ? 16.454 -6.038 0.649 1.00 92.38 88 VAL A C 1
ATOM 698 O O . VAL A 1 88 ? 17.098 -5.005 0.819 1.00 92.38 88 VAL A O 1
ATOM 701 N N . GLU A 1 89 ? 16.946 -7.245 0.939 1.00 92.81 89 GLU A N 1
ATOM 702 C CA . GLU A 1 89 ? 18.288 -7.451 1.497 1.00 92.81 89 GLU A CA 1
ATOM 703 C C . GLU A 1 89 ? 19.386 -6.854 0.599 1.00 92.81 89 GLU A C 1
ATOM 705 O O . GLU A 1 89 ? 20.290 -6.176 1.088 1.00 92.81 89 GLU A O 1
ATOM 710 N N . SER A 1 90 ? 19.282 -7.036 -0.722 1.00 91.06 90 SER A N 1
ATOM 711 C CA . SER A 1 90 ? 20.282 -6.542 -1.678 1.00 91.06 90 SER A CA 1
ATOM 712 C C . SER A 1 90 ? 20.347 -5.016 -1.794 1.00 91.06 90 SER A C 1
ATOM 714 O O . SER A 1 90 ? 21.391 -4.478 -2.160 1.00 91.06 90 SER A O 1
ATOM 716 N N . THR A 1 91 ? 19.257 -4.312 -1.477 1.00 89.00 91 THR A N 1
ATOM 717 C CA . THR A 1 91 ? 19.179 -2.847 -1.620 1.00 89.00 91 THR A CA 1
ATOM 718 C C . THR A 1 91 ? 19.877 -2.091 -0.488 1.00 89.00 91 THR A C 1
ATOM 720 O O . THR A 1 91 ? 20.266 -0.938 -0.661 1.00 89.00 91 THR A O 1
ATOM 723 N N . GLY A 1 92 ? 20.011 -2.708 0.694 1.00 88.38 92 GLY A N 1
ATOM 724 C CA . GLY A 1 92 ? 20.475 -2.039 1.914 1.00 88.38 92 GLY A CA 1
ATOM 725 C C . GLY A 1 92 ? 19.494 -1.010 2.500 1.00 88.38 92 GLY A C 1
ATOM 726 O O . GLY A 1 92 ? 19.820 -0.363 3.499 1.00 88.38 92 GLY A O 1
ATOM 727 N N . TYR A 1 93 ? 18.302 -0.845 1.917 1.00 88.62 93 TYR A N 1
ATOM 728 C CA . TYR A 1 93 ? 17.242 -0.011 2.479 1.00 88.62 93 TYR A CA 1
ATOM 729 C C . TYR A 1 93 ? 16.502 -0.728 3.612 1.00 88.62 93 TYR A C 1
ATOM 731 O O . TYR A 1 93 ? 16.505 -1.952 3.724 1.00 88.62 93 TYR A O 1
ATOM 739 N N . ALA A 1 94 ? 15.843 0.051 4.474 1.00 90.25 94 ALA A N 1
ATOM 740 C CA . ALA A 1 94 ? 15.061 -0.520 5.567 1.00 90.25 94 ALA A CA 1
ATOM 741 C C . ALA A 1 94 ? 13.815 -1.264 5.027 1.00 90.25 94 ALA A C 1
ATOM 743 O O . ALA A 1 94 ? 13.137 -0.726 4.145 1.00 90.25 94 ALA A O 1
ATOM 744 N N . PRO A 1 95 ? 13.450 -2.438 5.577 1.00 91.19 95 PRO A N 1
ATOM 745 C CA . PRO A 1 95 ? 12.302 -3.216 5.104 1.00 91.19 95 PRO A CA 1
ATOM 746 C C . PRO A 1 95 ? 10.979 -2.443 5.067 1.00 91.19 95 PRO A C 1
ATOM 748 O O . PRO A 1 95 ? 10.213 -2.616 4.119 1.00 91.19 95 PRO A O 1
ATOM 751 N N . ARG A 1 96 ? 10.745 -1.516 6.011 1.00 91.88 96 ARG A N 1
ATOM 752 C CA . ARG A 1 96 ? 9.562 -0.631 6.019 1.00 91.88 96 ARG A CA 1
ATOM 753 C C . ARG A 1 96 ? 9.261 0.107 4.709 1.00 91.88 96 ARG A C 1
ATOM 755 O O . ARG A 1 96 ? 8.101 0.399 4.435 1.00 91.88 96 ARG A O 1
ATOM 762 N N . TRP A 1 97 ? 10.265 0.387 3.871 1.00 88.94 97 TRP A N 1
ATOM 763 C CA . TRP A 1 97 ? 10.054 1.032 2.563 1.00 88.94 97 TRP A CA 1
ATOM 764 C C . TRP A 1 97 ? 9.325 0.124 1.560 1.00 88.94 97 TRP A C 1
ATOM 766 O O . TRP A 1 97 ? 8.747 0.604 0.586 1.00 88.94 97 TRP A O 1
ATOM 776 N N . TYR A 1 98 ? 9.300 -1.181 1.830 1.00 91.56 98 TYR A N 1
ATOM 777 C CA . TYR A 1 98 ? 8.679 -2.213 1.007 1.00 91.56 98 TYR A CA 1
ATOM 778 C C . TYR A 1 98 ? 7.437 -2.832 1.660 1.00 91.56 98 TYR A C 1
ATOM 780 O O . TYR A 1 98 ? 6.863 -3.770 1.106 1.00 91.56 98 TYR A O 1
ATOM 788 N N . SER A 1 99 ? 6.965 -2.284 2.788 1.00 94.12 99 SER A N 1
ATOM 789 C CA . SER A 1 99 ? 5.784 -2.759 3.526 1.00 94.12 99 SER A CA 1
ATOM 790 C C . SER A 1 99 ? 4.548 -2.950 2.643 1.00 94.12 99 SER A C 1
ATOM 792 O O . SER A 1 99 ? 3.854 -3.957 2.756 1.00 94.12 99 SER A O 1
ATOM 794 N N . MET A 1 100 ? 4.300 -2.039 1.697 1.00 92.88 100 MET A N 1
ATOM 795 C CA . MET A 1 100 ? 3.186 -2.181 0.755 1.00 92.88 100 MET A CA 1
ATOM 796 C C . MET A 1 100 ? 3.333 -3.428 -0.134 1.00 92.88 100 MET A C 1
ATOM 798 O O . MET A 1 100 ? 2.351 -4.114 -0.395 1.00 92.88 100 MET A O 1
ATOM 802 N N . LEU A 1 101 ? 4.5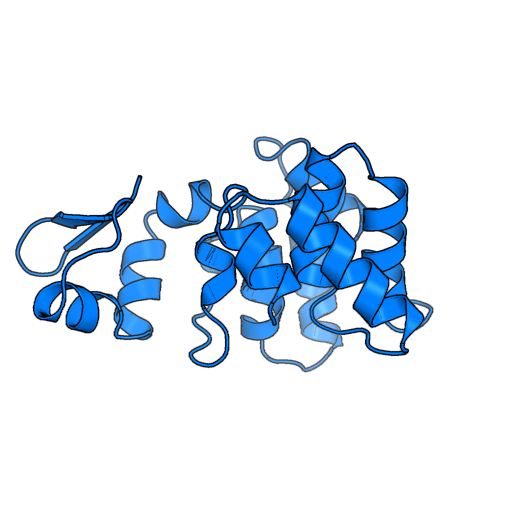49 -3.755 -0.584 1.00 93.75 101 LEU A N 1
ATOM 803 C CA . LEU A 1 101 ? 4.792 -4.944 -1.407 1.00 93.75 101 LEU A CA 1
ATOM 804 C C . LEU A 1 101 ? 4.645 -6.234 -0.592 1.00 93.75 101 LEU A C 1
ATOM 806 O O . LEU A 1 101 ? 4.103 -7.214 -1.103 1.00 93.75 101 LEU A O 1
ATOM 810 N N . TYR A 1 102 ? 5.060 -6.226 0.679 1.00 96.62 102 TYR A N 1
ATOM 811 C CA . TYR A 1 102 ? 4.783 -7.334 1.594 1.00 96.62 102 TYR A CA 1
ATOM 812 C C . TYR A 1 102 ? 3.282 -7.529 1.810 1.00 96.62 102 TYR A C 1
ATOM 814 O O . TYR A 1 102 ? 2.808 -8.662 1.737 1.00 96.62 102 TYR A O 1
ATOM 822 N N . ALA A 1 103 ? 2.526 -6.443 1.991 1.00 96.25 103 ALA A N 1
ATOM 823 C CA . ALA A 1 103 ? 1.074 -6.505 2.119 1.00 96.25 103 ALA A CA 1
ATOM 824 C C . ALA A 1 103 ? 0.402 -7.059 0.848 1.00 96.25 103 ALA A C 1
ATOM 826 O O . ALA A 1 103 ? -0.457 -7.929 0.952 1.00 96.25 103 ALA A O 1
ATOM 827 N N . ILE A 1 104 ? 0.842 -6.643 -0.347 1.00 95.62 104 ILE A N 1
ATOM 828 C CA . ILE A 1 104 ? 0.360 -7.193 -1.630 1.00 95.62 104 ILE A CA 1
ATOM 829 C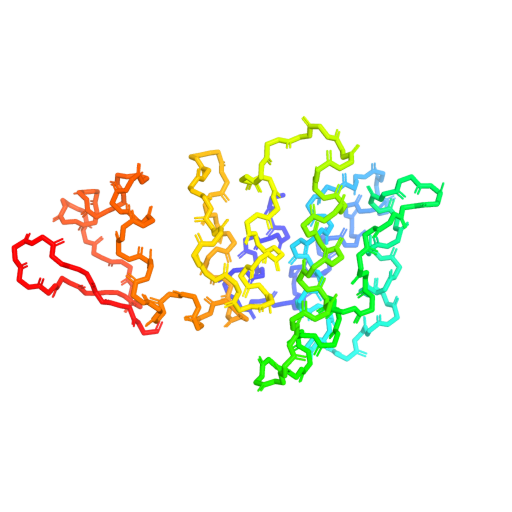 C . ILE A 1 104 ? 0.577 -8.712 -1.711 1.00 95.62 104 ILE A C 1
ATOM 831 O O . ILE A 1 104 ? -0.268 -9.431 -2.233 1.00 95.62 104 ILE A O 1
ATOM 835 N N . LEU A 1 105 ? 1.700 -9.214 -1.191 1.00 96.69 105 LEU A N 1
ATOM 836 C CA . LEU A 1 105 ? 2.031 -10.643 -1.182 1.00 96.69 105 LEU A CA 1
ATOM 837 C C . LEU A 1 105 ? 1.392 -11.416 -0.013 1.00 96.69 105 LEU A C 1
ATOM 839 O O . LEU A 1 105 ? 1.708 -12.592 0.171 1.00 96.69 105 LEU A O 1
ATOM 843 N N . GLY A 1 106 ? 0.541 -10.776 0.796 1.00 96.62 106 GLY A N 1
ATOM 844 C CA . GLY A 1 106 ? -0.077 -11.384 1.978 1.00 96.62 106 GLY A CA 1
ATOM 845 C C . GLY A 1 106 ? 0.894 -11.640 3.139 1.00 96.62 106 GLY A C 1
ATOM 846 O O . GLY A 1 106 ? 0.561 -12.338 4.093 1.00 96.62 106 GLY A O 1
ATOM 847 N N . ALA A 1 107 ? 2.109 -11.092 3.087 1.00 97.44 107 ALA A N 1
ATOM 848 C CA . ALA A 1 107 ? 3.153 -11.290 4.089 1.00 97.44 107 ALA A CA 1
ATOM 849 C C . ALA A 1 107 ? 3.037 -10.275 5.239 1.00 97.44 107 ALA A C 1
ATOM 851 O O . ALA A 1 107 ? 3.991 -9.565 5.553 1.00 97.44 107 ALA A O 1
ATOM 852 N N . TYR A 1 108 ? 1.859 -10.192 5.859 1.00 97.38 108 TYR A N 1
ATOM 853 C CA . TYR A 1 108 ? 1.507 -9.140 6.821 1.00 97.38 108 TYR A CA 1
ATOM 854 C C . TYR A 1 108 ? 2.429 -9.064 8.043 1.00 97.38 108 TYR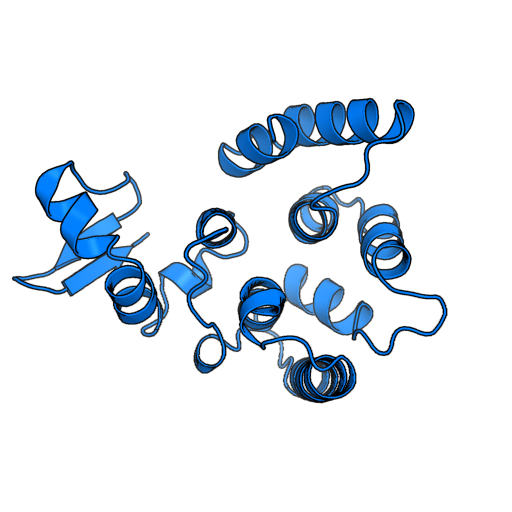 A C 1
ATOM 856 O O . TYR A 1 108 ? 2.702 -7.971 8.522 1.00 97.38 108 TYR A O 1
ATOM 864 N N . SER A 1 109 ? 3.005 -10.185 8.482 1.00 97.25 109 SER A N 1
ATOM 865 C CA . SER A 1 109 ? 3.985 -10.208 9.578 1.00 97.25 109 SER A CA 1
ATOM 866 C C . SER A 1 109 ? 5.306 -9.485 9.278 1.00 97.25 109 SER A C 1
ATOM 868 O O . SER A 1 109 ? 6.090 -9.254 10.192 1.00 97.25 109 SER A O 1
ATOM 870 N N . ARG A 1 110 ? 5.580 -9.155 8.008 1.00 96.94 110 ARG A N 1
ATOM 871 C CA . ARG A 1 110 ? 6.752 -8.373 7.572 1.00 96.94 110 ARG A CA 1
ATOM 872 C C . ARG A 1 110 ? 6.431 -6.896 7.342 1.00 96.94 110 ARG A C 1
ATOM 874 O O . ARG A 1 110 ? 7.306 -6.135 6.936 1.00 96.94 110 ARG A O 1
ATOM 881 N N . VAL A 1 111 ? 5.175 -6.493 7.520 1.00 96.56 111 VAL A N 1
ATOM 882 C CA . VAL A 1 111 ? 4.774 -5.098 7.363 1.00 96.56 111 VAL A CA 1
ATOM 883 C C . VAL A 1 111 ? 5.253 -4.317 8.579 1.00 96.56 111 VAL A C 1
ATOM 885 O O . VAL A 1 111 ? 4.777 -4.522 9.689 1.00 96.56 111 VAL A O 1
ATOM 888 N N . GLU A 1 112 ? 6.171 -3.385 8.348 1.00 95.00 112 GLU A N 1
ATOM 889 C CA . GLU A 1 112 ? 6.666 -2.474 9.376 1.00 95.00 112 GLU A CA 1
ATOM 890 C C . GLU A 1 112 ? 5.977 -1.101 9.258 1.00 95.00 112 GLU A C 1
ATOM 892 O O . GLU A 1 112 ? 5.741 -0.623 8.134 1.00 95.00 112 GLU A O 1
ATOM 897 N N . PRO A 1 113 ? 5.669 -0.436 10.386 1.00 92.38 113 PRO A N 1
ATOM 898 C CA . PRO A 1 113 ? 5.119 0.911 10.382 1.00 92.38 113 PRO A CA 1
ATOM 899 C C . PRO A 1 113 ? 6.12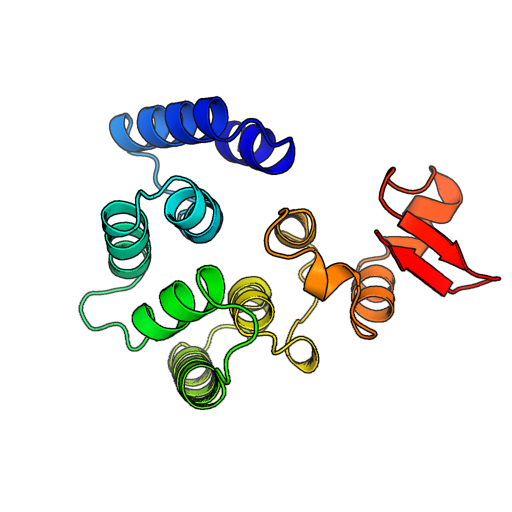7 1.949 9.881 1.00 92.38 113 PRO A C 1
ATOM 901 O O . PRO A 1 113 ? 7.290 1.992 10.283 1.00 92.38 113 PRO A O 1
ATOM 904 N N . ASP A 1 114 ? 5.645 2.834 9.007 1.00 87.81 114 ASP A N 1
ATOM 905 C CA . ASP A 1 114 ? 6.373 4.011 8.538 1.00 87.81 114 ASP A CA 1
ATOM 906 C C . ASP A 1 114 ? 5.562 5.278 8.862 1.00 87.81 114 ASP A C 1
ATOM 908 O O . ASP A 1 114 ? 4.553 5.546 8.195 1.00 87.81 114 ASP A O 1
ATOM 912 N N . PRO A 1 115 ? 5.986 6.087 9.853 1.00 81.44 115 PRO A N 1
ATOM 913 C CA . PRO A 1 115 ? 5.266 7.298 10.240 1.00 81.44 115 PRO A CA 1
ATOM 914 C C . PRO A 1 115 ? 5.241 8.366 9.138 1.00 81.44 115 PRO A C 1
ATOM 916 O O . PRO A 1 115 ? 4.391 9.255 9.173 1.00 81.44 115 PRO A O 1
ATOM 919 N N . GLY A 1 116 ? 6.133 8.298 8.142 1.00 78.75 116 GLY A N 1
ATOM 920 C CA . GLY A 1 116 ? 6.137 9.234 7.019 1.00 78.75 116 GLY A CA 1
ATOM 921 C C . GLY A 1 116 ? 5.024 8.970 6.001 1.00 78.75 116 GLY A C 1
ATOM 922 O O . GLY A 1 116 ? 4.542 9.905 5.350 1.00 78.75 116 GLY A O 1
ATOM 923 N N . PHE A 1 117 ? 4.601 7.709 5.848 1.00 72.94 117 PHE A N 1
ATOM 924 C CA . PHE A 1 117 ? 3.801 7.281 4.697 1.00 72.94 117 PHE A CA 1
ATOM 925 C C . PHE A 1 117 ? 2.770 6.164 4.980 1.00 72.94 117 PHE A C 1
ATOM 927 O O . PHE A 1 117 ? 2.631 5.260 4.158 1.00 72.94 117 PHE A O 1
ATOM 934 N N . PRO A 1 118 ? 1.920 6.234 6.024 1.00 80.44 118 PRO A N 1
ATOM 935 C CA . PRO A 1 118 ? 0.981 5.147 6.344 1.00 80.44 118 PRO A CA 1
ATOM 936 C C . PRO A 1 118 ? -0.247 5.090 5.417 1.00 80.44 118 PRO A C 1
ATOM 938 O O . PRO A 1 118 ? -1.200 4.370 5.673 1.00 80.44 118 PRO A O 1
ATOM 941 N N 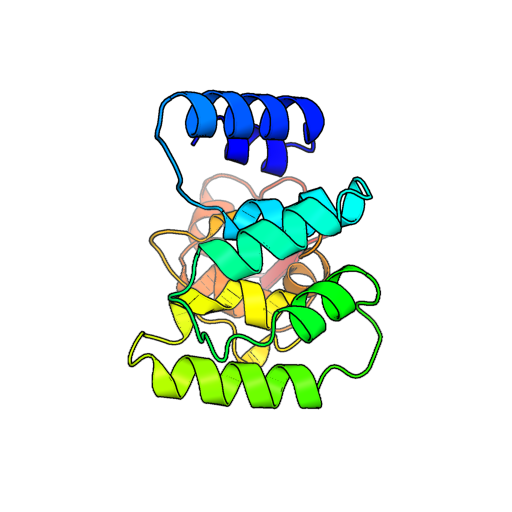. ARG A 1 119 ? -0.296 5.897 4.350 1.00 86.06 119 ARG A N 1
ATOM 942 C CA . ARG A 1 119 ? -1.522 6.115 3.562 1.00 86.06 119 ARG A CA 1
ATOM 943 C C . ARG A 1 119 ? -1.924 4.925 2.694 1.00 86.06 119 ARG A C 1
ATOM 945 O O . ARG A 1 119 ? -3.100 4.792 2.389 1.00 86.06 119 ARG A O 1
ATOM 952 N N . TRP A 1 120 ? -0.963 4.105 2.279 1.00 88.38 120 TRP A N 1
ATOM 953 C CA . TRP A 1 120 ? -1.203 2.961 1.391 1.00 88.38 120 TRP A CA 1
ATOM 954 C C . TRP A 1 120 ? -2.109 1.908 2.026 1.00 88.38 120 TRP A C 1
ATOM 956 O O . TRP A 1 120 ? -2.847 1.246 1.308 1.00 88.38 120 TRP A O 1
ATOM 966 N N . VAL A 1 121 ? -2.149 1.806 3.360 1.00 91.75 121 VAL A N 1
ATOM 967 C CA . VAL A 1 121 ? -3.014 0.836 4.053 1.00 91.75 121 VAL A CA 1
ATOM 968 C C . VAL A 1 121 ? -4.499 1.071 3.796 1.00 91.75 121 VAL A C 1
ATOM 970 O O . VAL A 1 121 ? -5.290 0.166 4.020 1.00 91.75 121 VAL A O 1
ATOM 973 N N . TRP A 1 122 ? -4.883 2.264 3.332 1.00 90.00 122 TRP A N 1
ATOM 974 C CA . TRP A 1 122 ? -6.265 2.633 3.015 1.00 90.00 122 TRP A CA 1
ATOM 975 C C . TRP A 1 122 ? -6.658 2.338 1.570 1.00 90.00 122 TRP A C 1
ATOM 977 O O . TRP A 1 122 ? -7.783 2.625 1.184 1.00 90.00 122 TRP A O 1
ATOM 987 N N . MET A 1 123 ? -5.751 1.785 0.766 1.00 88.00 123 MET A N 1
ATOM 988 C CA . MET A 1 123 ? -6.092 1.316 -0.571 1.00 88.00 123 MET A CA 1
ATOM 989 C C . MET A 1 123 ? -7.045 0.118 -0.483 1.00 88.00 123 MET A C 1
ATOM 991 O O . MET A 1 123 ? -6.924 -0.724 0.415 1.00 88.00 123 MET A O 1
ATOM 995 N N . ASP A 1 124 ? -7.992 0.032 -1.416 1.00 86.94 124 ASP A N 1
ATOM 996 C CA . ASP A 1 124 ? -8.996 -1.039 -1.450 1.00 86.94 124 ASP A CA 1
ATOM 997 C C . ASP A 1 124 ? -8.340 -2.419 -1.577 1.00 86.94 124 ASP A C 1
ATOM 999 O O . ASP A 1 124 ? -8.778 -3.391 -0.960 1.00 86.94 124 ASP A O 1
ATOM 1003 N N . GLU A 1 125 ? -7.250 -2.500 -2.343 1.00 85.94 125 GLU A N 1
ATOM 1004 C CA . GLU A 1 125 ? -6.471 -3.720 -2.576 1.00 85.94 125 GLU A CA 1
ATOM 1005 C C . GLU A 1 125 ? -5.779 -4.254 -1.325 1.00 85.94 125 GLU A C 1
ATOM 1007 O O . GLU A 1 125 ? -5.333 -5.396 -1.320 1.00 85.94 125 GLU A O 1
ATOM 1012 N N . LEU A 1 126 ? -5.683 -3.438 -0.277 1.00 91.00 126 LEU A N 1
ATOM 1013 C CA . LEU A 1 126 ? -4.986 -3.765 0.964 1.00 91.00 126 LEU A CA 1
ATOM 1014 C C . LEU A 1 126 ? -5.952 -3.859 2.151 1.00 91.00 126 LEU A C 1
ATOM 1016 O O . LEU A 1 126 ? -5.529 -3.833 3.304 1.00 91.00 126 LEU A O 1
ATOM 1020 N N . SER A 1 127 ? -7.249 -4.016 1.864 1.00 92.31 127 SER A N 1
ATOM 1021 C CA . SER A 1 127 ? -8.283 -4.333 2.858 1.00 92.31 127 SER A CA 1
ATOM 1022 C C . SER A 1 127 ? -7.954 -5.596 3.655 1.00 92.31 127 SER A C 1
ATOM 1024 O O . SER A 1 127 ? -8.053 -5.573 4.876 1.00 92.31 127 SER A O 1
ATOM 1026 N N . ASP A 1 128 ? -7.448 -6.649 3.011 1.00 93.75 128 ASP A N 1
ATOM 1027 C CA . ASP A 1 128 ? -7.060 -7.885 3.704 1.00 93.75 128 ASP A CA 1
ATOM 1028 C C . ASP A 1 128 ? -5.962 -7.662 4.759 1.00 93.75 128 ASP A C 1
ATOM 1030 O O . ASP A 1 128 ? -5.976 -8.302 5.810 1.00 93.75 128 ASP A O 1
ATOM 1034 N N . PHE A 1 129 ? -5.048 -6.704 4.541 1.00 95.19 129 PHE A N 1
ATOM 1035 C CA . PHE A 1 129 ? -4.091 -6.326 5.581 1.00 95.19 129 PHE A CA 1
ATOM 1036 C C . PHE A 1 129 ? -4.805 -5.682 6.771 1.00 95.19 129 PHE A C 1
ATOM 1038 O O . PHE A 1 129 ? -4.524 -6.064 7.904 1.00 95.19 129 PHE A O 1
ATOM 1045 N N . ARG A 1 130 ? -5.760 -4.770 6.531 1.00 94.62 130 ARG A N 1
ATOM 1046 C CA . ARG A 1 130 ? -6.559 -4.137 7.598 1.00 94.62 130 ARG A CA 1
ATOM 1047 C C . ARG A 1 130 ? -7.406 -5.137 8.390 1.00 94.62 130 ARG A C 1
ATOM 1049 O O . ARG A 1 130 ? -7.642 -4.912 9.572 1.00 94.62 130 ARG A O 1
ATOM 1056 N N . HIS A 1 131 ? -7.816 -6.233 7.757 1.00 94.12 131 HIS A N 1
ATOM 1057 C CA . HIS A 1 131 ? -8.529 -7.348 8.387 1.00 94.12 131 HIS A CA 1
ATOM 1058 C C . HIS A 1 131 ? -7.626 -8.347 9.114 1.00 94.12 131 HIS A C 1
ATOM 1060 O O . HIS A 1 131 ? -8.120 -9.221 9.826 1.00 94.12 131 HIS A O 1
ATOM 1066 N N . SER A 1 132 ? -6.311 -8.266 8.916 1.00 95.25 132 SER A N 1
ATOM 1067 C CA . SER A 1 132 ? -5.373 -9.201 9.525 1.00 95.25 132 SER A CA 1
ATOM 1068 C C . SER A 1 132 ? -5.143 -8.897 11.007 1.00 95.25 132 SER A C 1
ATOM 1070 O O . SER A 1 132 ? -5.262 -7.757 11.457 1.00 95.25 132 SER A O 1
ATOM 1072 N N . GLU A 1 133 ? -4.711 -9.912 11.758 1.00 94.94 133 GLU A N 1
ATOM 1073 C CA . GLU A 1 133 ? -4.322 -9.763 13.169 1.00 94.94 133 GLU A CA 1
ATOM 1074 C C . GLU A 1 133 ? -3.163 -8.770 13.383 1.00 94.94 133 GLU A C 1
ATOM 1076 O O . GLU A 1 133 ? -3.002 -8.237 14.476 1.00 94.94 133 GLU A O 1
ATOM 1081 N N . TYR A 1 134 ? -2.393 -8.465 12.333 1.00 96.25 134 TYR A N 1
ATOM 1082 C CA . TYR A 1 134 ? -1.228 -7.579 12.390 1.00 96.25 134 TYR A CA 1
ATOM 1083 C C . TYR A 1 134 ? -1.582 -6.087 12.324 1.00 96.25 134 TYR A C 1
ATOM 1085 O O . TYR A 1 134 ? -0.755 -5.240 12.664 1.00 96.25 134 TYR A O 1
ATOM 1093 N N . PHE A 1 135 ? -2.789 -5.727 11.871 1.00 95.62 135 PHE A N 1
ATOM 1094 C CA . PHE A 1 135 ? -3.125 -4.319 11.645 1.00 95.62 135 PHE A CA 1
ATOM 1095 C C . PHE A 1 135 ? -3.292 -3.522 12.940 1.00 95.62 135 PHE A C 1
ATOM 1097 O O . PHE A 1 135 ? -2.946 -2.341 12.981 1.00 95.62 135 PHE A O 1
ATOM 1104 N N . ALA A 1 136 ? -3.807 -4.152 13.998 1.00 93.56 136 ALA A N 1
ATOM 1105 C CA . ALA A 1 136 ? -4.004 -3.489 15.284 1.00 93.56 136 ALA A CA 1
ATOM 1106 C C . ALA A 1 136 ? -2.672 -3.003 15.875 1.00 93.56 136 ALA A C 1
ATOM 1108 O O . ALA A 1 136 ? -2.561 -1.835 16.258 1.00 93.56 136 ALA A O 1
ATOM 1109 N N . ASP A 1 137 ? -1.653 -3.865 15.861 1.00 94.25 137 ASP A N 1
ATOM 1110 C CA . ASP A 1 137 ? -0.304 -3.529 16.320 1.00 94.25 137 ASP A CA 1
ATOM 1111 C C . ASP A 1 137 ? 0.329 -2.463 15.421 1.00 94.25 137 ASP A C 1
ATOM 1113 O O . ASP A 1 137 ? 0.786 -1.433 15.917 1.00 94.25 137 ASP A O 1
ATOM 1117 N N . TYR A 1 138 ? 0.231 -2.622 14.097 1.00 95.12 138 TYR A N 1
ATOM 1118 C CA . TYR A 1 138 ? 0.689 -1.620 13.129 1.00 95.12 138 TYR A CA 1
ATOM 1119 C C . TYR A 1 138 ? 0.086 -0.225 13.390 1.00 95.12 138 TYR A C 1
ATOM 1121 O O . TYR A 1 138 ? 0.794 0.785 13.406 1.00 95.12 138 TYR A O 1
ATOM 1129 N N . ALA A 1 139 ? -1.229 -0.147 13.611 1.00 94.31 139 ALA A N 1
ATOM 1130 C CA . ALA A 1 139 ? -1.924 1.107 13.885 1.00 94.31 139 ALA A CA 1
ATOM 1131 C C . ALA A 1 139 ? -1.553 1.689 15.259 1.00 94.31 139 ALA A C 1
ATOM 1133 O O . ALA A 1 139 ? -1.430 2.911 15.400 1.00 94.31 139 ALA A O 1
ATOM 1134 N N . SER A 1 140 ? -1.354 0.829 16.259 1.00 93.62 140 SER A N 1
ATOM 1135 C CA . SER A 1 140 ? -0.911 1.217 17.599 1.00 93.62 140 SER A CA 1
ATOM 1136 C C . SER A 1 140 ? 0.491 1.831 17.574 1.00 93.62 140 SER A C 1
ATOM 1138 O O . SER A 1 140 ? 0.688 2.930 18.095 1.00 93.62 140 SER A O 1
ATOM 1140 N N . GLU A 1 141 ? 1.442 1.194 16.885 1.00 94.06 141 GLU A N 1
ATOM 1141 C CA . GLU A 1 141 ? 2.824 1.674 16.745 1.00 94.06 141 GLU A CA 1
ATOM 1142 C C . GLU A 1 141 ? 2.918 3.029 16.028 1.00 94.06 141 GLU A C 1
ATOM 1144 O O . GLU A 1 141 ? 3.787 3.847 16.333 1.00 94.06 141 GLU A O 1
ATOM 1149 N N . LEU A 1 142 ? 1.982 3.317 15.119 1.00 93.12 142 LEU A N 1
ATOM 1150 C CA . LEU A 1 142 ? 1.856 4.622 14.462 1.00 93.12 142 LEU A CA 1
ATOM 1151 C C . LEU A 1 142 ? 1.125 5.681 15.306 1.00 93.12 142 LEU A C 1
ATOM 1153 O O . LEU A 1 142 ? 0.965 6.819 14.861 1.00 93.12 142 LEU A O 1
ATOM 1157 N N . GLY A 1 143 ? 0.637 5.325 16.496 1.00 93.12 143 GLY A N 1
ATOM 1158 C CA . GLY A 1 143 ? -0.179 6.196 17.342 1.00 93.12 143 GLY A CA 1
ATOM 1159 C C . GLY A 1 143 ? -1.587 6.460 16.793 1.00 93.12 143 GLY A C 1
ATOM 1160 O O . GLY A 1 143 ? -2.294 7.332 17.309 1.00 93.12 143 GLY A O 1
ATOM 1161 N N . LEU A 1 144 ? -2.020 5.719 15.767 1.00 92.00 144 LEU A N 1
ATOM 1162 C CA . LEU A 1 144 ? -3.318 5.910 15.119 1.00 92.00 144 LEU A CA 1
ATOM 1163 C C . LEU A 1 144 ? -4.465 5.539 16.054 1.00 92.00 144 LEU A C 1
ATOM 1165 O O . LEU A 1 144 ? -5.426 6.293 16.153 1.00 92.00 144 LEU A O 1
ATOM 1169 N N . THR A 1 145 ? -4.343 4.442 16.805 1.00 93.12 145 THR A N 1
ATOM 1170 C CA . THR A 1 145 ? -5.383 4.002 17.748 1.00 93.12 145 THR A CA 1
ATOM 1171 C C . THR A 1 145 ? -5.686 5.067 18.803 1.00 93.12 145 THR A C 1
ATOM 1173 O O . THR A 1 145 ? -6.849 5.403 19.036 1.00 93.12 145 THR A O 1
ATOM 1176 N N . ALA A 1 146 ? -4.648 5.659 19.404 1.00 93.75 146 ALA A N 1
ATOM 1177 C CA . ALA A 1 146 ? -4.805 6.740 20.377 1.00 93.75 146 ALA A CA 1
ATOM 1178 C C . ALA A 1 146 ? -5.433 7.989 19.735 1.00 93.75 146 ALA A C 1
ATOM 1180 O O . ALA A 1 146 ? -6.349 8.592 20.300 1.00 93.75 146 ALA A O 1
ATOM 1181 N N . TYR A 1 147 ? -4.985 8.347 18.528 1.00 94.00 147 TYR A N 1
ATOM 1182 C CA . TYR A 1 147 ? -5.543 9.465 17.774 1.00 94.00 147 TYR A CA 1
ATOM 1183 C C . TYR A 1 147 ? -7.030 9.258 17.441 1.00 94.00 147 TYR A C 1
ATOM 1185 O O . TYR A 1 147 ? -7.835 10.163 17.663 1.00 94.00 147 TYR A O 1
ATOM 1193 N N . TRP A 1 148 ? -7.421 8.074 16.967 1.00 94.88 148 TRP A N 1
ATOM 1194 C CA . TRP A 1 148 ? -8.804 7.745 16.609 1.00 94.88 148 TRP A CA 1
ATOM 1195 C C . TRP A 1 148 ? -9.731 7.678 17.814 1.00 94.88 148 TRP A C 1
ATOM 1197 O O . TRP A 1 148 ? -10.865 8.140 17.735 1.00 94.88 148 TRP A O 1
ATOM 1207 N N . ARG A 1 149 ? -9.259 7.198 18.967 1.00 93.25 149 ARG A N 1
ATOM 1208 C CA . ARG A 1 149 ? -10.050 7.261 20.206 1.00 93.25 149 ARG A CA 1
ATOM 1209 C C . ARG A 1 149 ? -10.354 8.701 20.620 1.00 93.25 149 ARG A C 1
ATOM 1211 O O . ARG A 1 149 ? -11.453 8.974 21.092 1.00 93.25 149 ARG A O 1
ATOM 1218 N N . ALA A 1 150 ? -9.413 9.622 20.410 1.00 95.56 150 ALA A N 1
ATOM 1219 C CA . ALA A 1 150 ? -9.593 11.032 20.749 1.00 95.56 150 ALA A CA 1
ATOM 1220 C C . ALA A 1 150 ? -10.413 11.826 19.712 1.00 95.56 150 ALA A C 1
ATOM 1222 O O . ALA A 1 150 ? -11.101 12.773 20.086 1.00 95.56 150 ALA A O 1
ATOM 1223 N N . ASN A 1 151 ? -10.337 11.469 18.424 1.00 96.94 151 ASN A N 1
ATOM 1224 C CA . ASN A 1 151 ? -10.880 12.281 17.322 1.00 96.94 151 ASN A CA 1
ATOM 1225 C C . ASN A 1 151 ? -12.008 11.602 16.527 1.00 96.94 151 ASN A C 1
ATOM 1227 O O . ASN A 1 151 ? -12.600 12.227 15.650 1.00 96.94 151 ASN A O 1
ATOM 1231 N N . GLY A 1 152 ? -12.316 10.344 16.833 1.00 95.06 152 GLY A N 1
ATOM 1232 C CA . GLY A 1 152 ? -13.205 9.496 16.048 1.00 95.06 152 GLY A CA 1
ATOM 1233 C C . GLY A 1 152 ? -12.433 8.543 15.134 1.00 95.06 152 GLY A C 1
ATOM 1234 O O . GLY A 1 152 ? -11.373 8.870 14.595 1.00 95.06 152 GLY A O 1
ATOM 1235 N N . PHE A 1 153 ? -12.987 7.344 14.972 1.00 93.88 153 PHE A N 1
ATOM 1236 C CA . PHE A 1 153 ? -12.452 6.332 14.069 1.00 93.88 153 PHE A CA 1
ATOM 1237 C C . PHE A 1 153 ? -12.786 6.662 12.609 1.00 93.88 153 PHE A C 1
ATOM 1239 O O . PHE A 1 153 ? -13.826 7.275 12.341 1.00 93.88 153 PHE A O 1
ATOM 1246 N N . PRO A 1 154 ? -11.931 6.257 11.651 1.00 90.38 154 PRO A N 1
ATOM 1247 C CA . PRO A 1 154 ? -12.305 6.298 10.244 1.00 90.38 154 PRO A CA 1
ATOM 1248 C C . PRO A 1 154 ? -13.541 5.410 10.005 1.00 90.38 154 PRO A C 1
ATOM 1250 O O . PRO A 1 154 ? -13.735 4.448 10.745 1.00 90.38 154 PRO A O 1
ATOM 1253 N N . PRO A 1 155 ? -14.365 5.678 8.972 1.00 88.81 155 PRO A N 1
ATOM 1254 C CA . PRO A 1 155 ? -15.626 4.956 8.759 1.00 88.81 155 PRO A CA 1
ATOM 1255 C C . PRO A 1 155 ? -15.491 3.432 8.670 1.00 88.81 155 PRO A C 1
ATOM 1257 O O . PRO A 1 155 ? -16.423 2.724 9.029 1.00 88.81 155 PRO A O 1
ATOM 1260 N N . ALA A 1 156 ? -14.339 2.951 8.201 1.00 86.62 156 ALA A N 1
ATOM 1261 C CA . ALA A 1 156 ? -14.027 1.535 8.066 1.00 86.62 156 ALA A CA 1
ATOM 1262 C C . ALA A 1 156 ? -13.361 0.941 9.315 1.00 86.62 156 ALA A C 1
ATOM 1264 O O . ALA A 1 156 ? -12.786 -0.125 9.214 1.00 86.62 156 ALA A O 1
ATOM 1265 N N . CYS A 1 157 ? -13.342 1.618 10.466 1.00 92.88 157 CYS A N 1
ATOM 1266 C CA . CYS A 1 157 ? -12.788 1.055 11.696 1.00 92.88 157 CYS A CA 1
ATOM 1267 C C . CYS A 1 157 ? -13.641 1.404 12.916 1.00 92.88 157 CYS A C 1
ATOM 1269 O O . CYS A 1 157 ? -14.339 2.417 12.962 1.00 92.88 157 CYS A O 1
ATOM 1271 N N . ARG A 1 158 ? -13.548 0.568 13.947 1.00 94.38 158 ARG A N 1
ATOM 1272 C CA . ARG A 1 158 ? -14.235 0.724 15.231 1.00 94.38 158 ARG A CA 1
ATOM 1273 C C . ARG A 1 158 ? -13.344 0.273 16.384 1.00 94.38 158 ARG A C 1
ATOM 1275 O O . ARG A 1 158 ? -12.440 -0.542 16.211 1.00 94.38 158 ARG A O 1
ATOM 1282 N N . ALA A 1 159 ? -13.617 0.796 17.576 1.00 94.75 159 ALA A N 1
ATOM 1283 C CA . ALA A 1 159 ? -12.994 0.309 18.802 1.00 94.75 159 ALA A CA 1
ATOM 1284 C C . ALA A 1 159 ? -13.549 -1.072 19.179 1.00 94.75 159 ALA A C 1
ATOM 1286 O O . ALA A 1 159 ? -14.758 -1.299 19.098 1.00 94.75 159 ALA A O 1
ATOM 1287 N N . VAL A 1 160 ? -12.678 -1.948 19.677 1.00 92.50 160 VAL A N 1
ATOM 1288 C CA . VAL A 1 160 ? -13.046 -3.232 20.284 1.00 92.50 160 VAL A CA 1
ATOM 1289 C C . VAL A 1 160 ? -12.440 -3.289 21.682 1.00 92.50 160 VAL A C 1
ATOM 1291 O O . VAL A 1 160 ? -11.233 -3.434 21.849 1.00 92.50 160 VAL A O 1
ATOM 1294 N N . GLY A 1 161 ? -13.279 -3.131 22.705 1.00 88.50 161 GLY A N 1
ATOM 1295 C CA . GLY A 1 161 ? -12.813 -3.014 24.088 1.00 88.50 161 GLY A CA 1
ATOM 1296 C C . GLY A 1 161 ? -11.939 -1.776 24.334 1.00 88.50 161 GLY A C 1
ATOM 1297 O O . GLY A 1 161 ? -12.036 -0.761 23.629 1.00 88.50 161 GLY A O 1
ATOM 1298 N N . ASP A 1 162 ? -11.088 -1.865 25.354 1.00 82.75 162 ASP A N 1
ATOM 1299 C CA . ASP A 1 162 ? -10.342 -0.712 25.872 1.00 82.75 162 ASP A CA 1
ATOM 1300 C C . ASP A 1 162 ? -9.164 -0.307 24.982 1.00 82.75 162 ASP A C 1
ATOM 1302 O O . ASP A 1 162 ? -8.961 0.887 24.777 1.00 82.75 162 ASP A O 1
ATOM 1306 N N . ASP A 1 163 ? -8.485 -1.276 24.359 1.00 81.00 163 ASP A N 1
ATOM 1307 C CA . ASP A 1 163 ? -7.287 -1.029 23.540 1.00 81.00 163 ASP A CA 1
ATOM 1308 C C . ASP A 1 163 ? -7.388 -1.576 22.107 1.00 81.00 163 ASP A C 1
ATOM 1310 O O . ASP A 1 163 ? -6.626 -1.168 21.233 1.00 81.00 163 ASP A O 1
ATOM 1314 N N . GLY A 1 164 ? -8.356 -2.452 21.827 1.00 87.12 164 GLY A N 1
ATOM 1315 C CA . GLY A 1 164 ? -8.489 -3.099 20.524 1.00 87.12 164 GLY A CA 1
ATOM 1316 C C . GLY A 1 164 ? -9.107 -2.200 19.456 1.00 87.12 164 GLY A C 1
ATOM 1317 O O . GLY A 1 164 ? -9.855 -1.255 19.747 1.00 87.12 164 GLY A O 1
ATOM 1318 N N . ILE A 1 165 ? -8.805 -2.530 18.203 1.00 93.69 165 ILE A N 1
ATOM 1319 C CA . ILE A 1 165 ? -9.424 -1.962 17.007 1.00 93.69 165 ILE A CA 1
ATOM 1320 C C . ILE A 1 165 ? -9.800 -3.091 16.052 1.00 93.69 165 ILE A C 1
ATOM 1322 O O . ILE A 1 165 ? -9.143 -4.128 16.019 1.00 93.69 165 ILE A O 1
ATOM 1326 N N . GLU A 1 166 ? -10.838 -2.866 15.264 1.00 92.19 166 GLU A N 1
ATOM 1327 C CA . GLU A 1 166 ? -11.243 -3.739 14.166 1.00 92.19 166 GLU A CA 1
ATOM 1328 C C . GLU A 1 166 ? -11.623 -2.854 12.981 1.00 92.19 166 GLU A C 1
ATOM 1330 O O . GLU A 1 166 ? -12.240 -1.802 13.179 1.00 92.19 166 GLU A O 1
ATOM 1335 N N . CYS A 1 167 ? -11.234 -3.256 11.774 1.00 90.69 167 CYS A N 1
ATOM 1336 C CA . CYS A 1 167 ? -11.555 -2.547 10.542 1.00 90.69 167 CYS A CA 1
ATOM 1337 C C . CYS A 1 167 ? -12.340 -3.439 9.574 1.00 90.69 167 CYS A C 1
ATOM 1339 O O . CYS A 1 167 ? -12.259 -4.657 9.693 1.00 90.69 167 CYS A O 1
ATOM 1341 N N . ASP A 1 168 ? -13.094 -2.802 8.674 1.00 80.75 168 ASP A N 1
ATOM 1342 C CA . ASP A 1 168 ? -13.871 -3.374 7.566 1.00 80.75 168 ASP A CA 1
ATOM 1343 C C . ASP A 1 168 ? -13.188 -3.119 6.188 1.00 80.75 168 ASP A C 1
ATOM 1345 O O . ASP A 1 168 ? -12.259 -2.265 6.081 1.00 80.75 168 ASP A O 1
#

Foldseek 3Di:
DVLLVCQLVVVNVSSVVVQVVCVVVVDDDPLVLCLLVCLVVVNNVSSLVSQCVVDPDPQLQLSVLLSCLSVPVPDQSVVNVVSNVVRCVVVPDDLCVCLLSCLSNVVLVSHAADLVDPSSCSRPSNVVSLQDPNNLVNCVVSVNQVVCVVPNDDPQKDDDPDRGIHGD

Radius of gyration: 16.32 Å; chains: 1; bounding box: 36×37×45 Å